Protein AF-A0A7G6W1B7-F1 (afdb_monomer)

pLDDT: mean 72.9, std 20.45, range [36.25, 96.38]

Foldseek 3Di:
DVVVVVVVVVVVQLLQVLLLVLLLVLCVVVVDDLVVLCVQLVHDSVVSVCSSVVNDGDDPSSSVSSCVVSVQDPQLCCCQCVVVVHSVLSPPPVSVVVSVVVVVVVVVLVVVCVPDDPDPVVVVVVVQDPVNVCVVVVVVDPPVVVVVVVVDPPVVVVVVPD

Nearest PDB structures (foldseek):
  3g5g-assembly5_J  TM=7.713E-01  e=1.406E-01  Enterobacter sp. RFL1396
  3g5g-assembly1_A  TM=6.683E-01  e=7.626E-02  Enterobacter sp. RFL1396
  3g5g-assembly5_I  TM=6.658E-01  e=1.258E-01  Enterobacter sp. RFL1396
  3fya-assembly1_A  TM=6.727E-01  e=1.406E-01  Enterobacter sp. RFL1396
  4i6u-assembly1_A  TM=6.648E-01  e=1.406E-01  Enterobacter sp. RFL1396

InterPro domains:
  IPR010982 Lambda repressor-like, DNA-binding domain superfamily [SSF47413] (11-79)

Organism: NCBI:txid450378

Solvent-accessible surface area (backbone atoms only — not comparable to full-atom values): 9419 Å² total; per-residue (Å²): 120,72,65,62,55,52,52,53,50,48,55,51,50,54,50,43,50,43,53,47,53,45,52,43,52,51,40,62,74,68,64,70,51,55,64,59,55,16,63,74,69,74,42,59,54,67,59,47,49,28,40,67,71,69,73,38,86,66,50,72,72,60,48,53,53,49,36,59,76,68,67,52,62,62,68,51,47,43,47,17,41,76,70,64,69,38,42,71,45,63,74,36,67,68,50,50,52,49,50,52,51,52,49,54,49,49,53,52,50,51,53,51,58,75,72,49,79,73,69,74,63,53,47,64,63,62,66,45,50,68,68,54,53,52,53,53,34,71,72,67,43,102,56,49,57,62,53,54,52,74,76,36,77,74,65,69,59,67,76,74,74,118

Secondary structure (DSSP, 8-state):
-HHHHHHHHHHHHHHHHHHHHHHHHHHHHHT--HHHHHHHHT--HHHHHHHHTTSSPPPHHHHHHHHHHTT--HHHHHIIIIISS-GGGGG-HHHHHHHHHHHHHHHHHHHHHHHS-TTTTHHHHHTS-HHHHHHHHHHH-TTHHHHHHHT-TTTTSSSS--

Mean predicted aligned error: 13.62 Å

Structure (mmCIF, N/CA/C/O backbone):
data_AF-A0A7G6W1B7-F1
#
_entry.id   AF-A0A7G6W1B7-F1
#
loop_
_atom_site.group_PDB
_atom_site.id
_atom_site.type_symbol
_atom_site.label_atom_id
_atom_site.label_alt_id
_atom_site.label_comp_id
_atom_site.label_asym_id
_atom_site.label_entity_id
_atom_site.label_seq_id
_atom_site.pdbx_PDB_ins_code
_atom_site.Cartn_x
_atom_site.Cartn_y
_atom_site.Cartn_z
_atom_site.occupancy
_atom_site.B_iso_or_equiv
_atom_site.auth_seq_id
_atom_site.auth_comp_id
_atom_site.auth_asym_id
_atom_site.auth_atom_id
_atom_site.pdbx_PDB_model_num
ATOM 1 N N . MET A 1 1 ? 24.318 16.495 11.650 1.00 54.56 1 MET A N 1
ATOM 2 C CA . MET A 1 1 ? 23.965 15.376 12.551 1.00 54.56 1 MET A CA 1
ATOM 3 C C . MET A 1 1 ? 22.575 15.486 13.179 1.00 54.56 1 MET A C 1
ATOM 5 O O . MET A 1 1 ? 21.911 14.465 13.232 1.00 54.56 1 MET A O 1
ATOM 9 N N . SER A 1 2 ? 22.096 16.650 13.654 1.00 60.62 2 SER A N 1
ATOM 10 C CA . SER A 1 2 ? 20.701 16.790 14.140 1.00 60.62 2 SER A CA 1
ATOM 11 C C . SER A 1 2 ? 19.674 17.076 13.032 1.00 60.62 2 SER A C 1
ATOM 13 O O . SER A 1 2 ? 18.546 16.602 13.121 1.00 60.62 2 SER A O 1
ATOM 15 N N . LEU A 1 3 ? 20.073 17.807 11.984 1.00 61.62 3 LEU A N 1
ATOM 16 C CA . LEU A 1 3 ? 19.225 18.130 10.825 1.00 61.62 3 LEU A CA 1
ATOM 17 C C . LEU A 1 3 ? 18.874 16.878 10.000 1.00 61.62 3 LEU A C 1
ATOM 19 O O . LEU A 1 3 ? 17.710 16.665 9.676 1.00 61.62 3 LEU A O 1
ATOM 23 N N . ASP A 1 4 ? 19.848 15.987 9.788 1.00 74.75 4 ASP A N 1
ATOM 24 C CA . ASP A 1 4 ? 1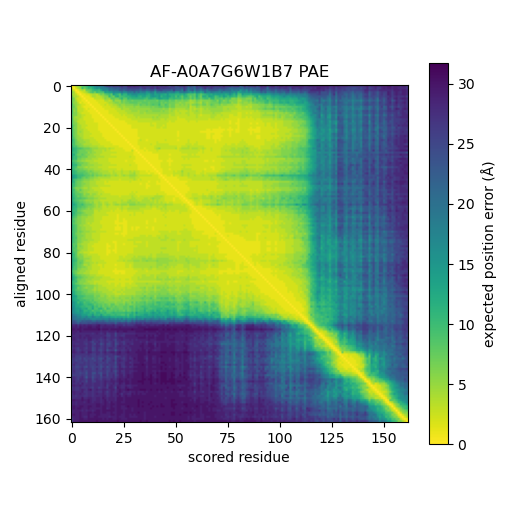9.678 14.752 9.002 1.00 74.75 4 ASP A CA 1
ATOM 25 C C . ASP A 1 4 ? 18.629 13.802 9.614 1.00 74.75 4 ASP A C 1
ATOM 27 O O . ASP A 1 4 ? 17.850 13.162 8.909 1.00 74.75 4 ASP A O 1
ATOM 31 N N . LEU A 1 5 ? 18.560 13.738 10.950 1.00 73.50 5 LEU A N 1
ATOM 32 C CA . LEU A 1 5 ? 17.586 12.906 11.667 1.00 73.50 5 LEU A CA 1
ATOM 33 C C . LEU A 1 5 ? 16.161 13.462 11.568 1.00 73.50 5 LEU A C 1
ATOM 35 O O . LEU A 1 5 ? 15.206 12.688 11.491 1.00 73.50 5 LEU A O 1
ATOM 39 N N . GLN A 1 6 ? 16.005 14.788 11.571 1.00 77.12 6 GLN A N 1
ATOM 40 C CA . GLN A 1 6 ? 14.696 15.428 11.432 1.00 77.12 6 GLN A CA 1
ATOM 41 C C . GLN A 1 6 ? 14.148 15.267 10.013 1.00 77.12 6 GLN A C 1
ATOM 43 O O . GLN A 1 6 ? 12.979 14.920 9.852 1.00 77.12 6 GLN A O 1
ATOM 48 N N . GLU A 1 7 ? 14.993 15.429 8.994 1.00 79.38 7 GLU A N 1
ATOM 49 C CA . GLU A 1 7 ? 14.610 15.201 7.596 1.00 79.38 7 GLU A CA 1
ATOM 50 C C . GLU A 1 7 ? 14.203 13.743 7.350 1.00 79.38 7 GLU A C 1
ATOM 52 O O . GLU A 1 7 ? 13.152 13.478 6.766 1.00 79.38 7 GLU A O 1
ATOM 57 N N . GLN A 1 8 ? 14.960 12.778 7.879 1.00 75.12 8 GLN A N 1
ATOM 58 C CA . GLN A 1 8 ? 14.605 11.360 7.778 1.00 75.12 8 GLN A CA 1
ATOM 59 C C . GLN A 1 8 ? 13.278 11.027 8.476 1.00 75.12 8 GLN A C 1
ATOM 61 O O . GLN A 1 8 ? 12.481 10.236 7.963 1.00 75.12 8 GLN A O 1
ATOM 66 N N . GLN A 1 9 ? 13.014 11.626 9.641 1.00 80.50 9 GLN A N 1
ATOM 67 C CA . GLN A 1 9 ? 11.742 11.455 10.347 1.00 80.50 9 GLN A CA 1
ATOM 68 C C . GLN A 1 9 ? 10.571 12.062 9.572 1.00 80.50 9 GLN A C 1
ATOM 70 O O . GLN A 1 9 ? 9.507 11.441 9.505 1.00 80.50 9 GLN A O 1
ATOM 75 N N . GLN A 1 10 ? 10.779 13.225 8.956 1.00 82.56 10 GLN A N 1
ATOM 76 C CA . GLN A 1 10 ? 9.777 13.905 8.145 1.00 82.56 10 GLN A CA 1
ATOM 77 C C . GLN A 1 10 ? 9.421 13.085 6.900 1.00 82.56 10 GLN A C 1
ATOM 79 O O . GLN A 1 10 ? 8.250 12.770 6.689 1.00 82.56 10 GLN A O 1
ATOM 84 N N . VAL A 1 11 ? 10.424 12.623 6.148 1.00 80.56 11 VAL A N 1
ATOM 85 C CA . VAL A 1 11 ? 10.226 11.752 4.976 1.00 80.56 11 VAL A CA 1
ATOM 86 C C . VAL A 1 11 ? 9.489 10.471 5.366 1.00 80.56 11 VAL A C 1
ATOM 88 O O . VAL A 1 11 ? 8.558 10.037 4.686 1.00 80.56 11 VAL A O 1
ATOM 91 N N . ARG A 1 12 ? 9.847 9.862 6.502 1.00 79.44 12 ARG A N 1
ATOM 92 C CA . ARG A 1 12 ? 9.156 8.670 7.004 1.00 79.44 12 ARG A CA 1
ATOM 93 C C . ARG A 1 12 ? 7.693 8.949 7.359 1.00 79.44 12 ARG A C 1
ATOM 95 O O . ARG A 1 12 ? 6.836 8.106 7.087 1.00 79.44 12 ARG A O 1
ATOM 102 N N . ALA A 1 13 ? 7.403 10.091 7.979 1.00 81.56 13 ALA A N 1
ATOM 103 C CA . ALA A 1 13 ? 6.043 10.484 8.333 1.00 81.56 13 ALA A CA 1
ATOM 104 C C . ALA A 1 13 ? 5.187 10.732 7.082 1.00 81.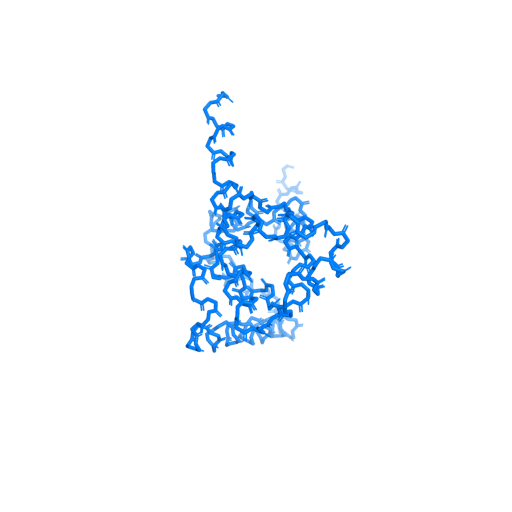56 13 ALA A C 1
ATOM 106 O O . ALA A 1 13 ? 4.060 10.242 7.005 1.00 81.56 13 ALA A O 1
ATOM 107 N N . GLU A 1 14 ? 5.743 11.411 6.079 1.00 85.56 14 GLU A N 1
ATOM 108 C CA . GLU A 1 14 ? 5.089 11.665 4.792 1.00 85.56 14 GLU A CA 1
ATOM 109 C C . GLU A 1 14 ? 4.773 10.367 4.043 1.00 85.56 14 GLU A C 1
ATOM 111 O O . GLU A 1 14 ? 3.651 10.190 3.562 1.00 85.56 14 GLU A O 1
ATOM 116 N N . ARG A 1 15 ? 5.713 9.412 4.029 1.00 83.25 15 ARG A N 1
ATOM 117 C CA . ARG A 1 15 ? 5.489 8.074 3.462 1.00 83.25 15 ARG A CA 1
ATOM 118 C C . ARG A 1 15 ? 4.350 7.346 4.167 1.00 83.25 15 ARG A C 1
ATOM 120 O O . ARG A 1 15 ? 3.409 6.900 3.515 1.00 83.25 15 ARG A O 1
ATOM 127 N N . LEU A 1 16 ? 4.384 7.255 5.498 1.00 83.19 16 LEU A N 1
ATOM 128 C CA . LEU A 1 16 ? 3.321 6.592 6.266 1.00 83.19 16 LEU A CA 1
ATOM 129 C C . LEU A 1 16 ? 1.952 7.248 6.046 1.00 83.19 16 LEU A C 1
ATOM 131 O O . LEU A 1 16 ? 0.938 6.551 5.987 1.00 83.19 16 LEU A O 1
ATOM 135 N N . GLU A 1 17 ? 1.917 8.567 5.878 1.00 88.31 17 GLU A N 1
ATOM 136 C CA . GLU A 1 17 ? 0.696 9.298 5.556 1.00 88.31 17 GLU A CA 1
ATOM 137 C C . GLU A 1 17 ? 0.196 9.001 4.132 1.00 88.31 17 GLU A C 1
ATOM 139 O O . GLU A 1 17 ? -1.011 8.850 3.926 1.00 88.31 17 GLU A O 1
ATOM 144 N N . ALA A 1 18 ? 1.091 8.839 3.153 1.00 90.00 18 ALA A N 1
ATOM 145 C CA . ALA A 1 18 ? 0.724 8.398 1.807 1.00 90.00 18 ALA A CA 1
ATOM 146 C C . ALA A 1 18 ? 0.088 6.996 1.825 1.00 90.00 18 ALA A C 1
ATOM 148 O O . ALA A 1 18 ? -0.994 6.809 1.261 1.00 90.00 18 ALA A O 1
ATOM 149 N N . TYR A 1 19 ? 0.680 6.041 2.555 1.00 90.44 19 TYR A N 1
ATOM 150 C CA . TYR A 1 19 ? 0.077 4.716 2.763 1.00 90.44 19 TYR A CA 1
ATOM 151 C C . TYR A 1 19 ? -1.278 4.813 3.463 1.00 90.44 19 TYR A C 1
ATOM 153 O O . TYR A 1 19 ? -2.241 4.186 3.018 1.00 90.44 19 TYR A O 1
ATOM 161 N N . ARG A 1 20 ? -1.391 5.630 4.522 1.00 92.94 20 ARG A N 1
ATOM 162 C CA . ARG A 1 20 ? -2.655 5.837 5.243 1.00 92.94 20 ARG A CA 1
ATOM 163 C C . ARG A 1 20 ? -3.764 6.280 4.294 1.00 92.94 20 ARG A C 1
ATOM 165 O O . ARG A 1 20 ? -4.862 5.735 4.365 1.00 92.94 20 ARG A O 1
ATOM 172 N N . LYS A 1 21 ? -3.490 7.243 3.409 1.00 94.38 21 LYS A N 1
ATOM 173 C CA . LYS A 1 21 ? -4.474 7.754 2.443 1.00 94.38 21 LYS A CA 1
ATOM 174 C C . LYS A 1 21 ? -4.968 6.656 1.503 1.00 94.38 21 LYS A C 1
ATOM 176 O O . LYS A 1 21 ? -6.178 6.511 1.352 1.00 94.38 21 LYS A O 1
ATOM 181 N N . VAL A 1 22 ? -4.065 5.851 0.936 1.00 96.12 22 VAL A N 1
ATOM 182 C CA . VAL A 1 22 ? -4.452 4.744 0.043 1.00 96.12 22 VAL A CA 1
ATOM 183 C C . VAL A 1 22 ? -5.252 3.679 0.794 1.00 96.12 22 VAL A C 1
ATOM 185 O O . VAL A 1 22 ? -6.301 3.249 0.323 1.00 96.12 22 VAL A O 1
ATOM 188 N N . ILE A 1 23 ? -4.813 3.301 1.995 1.00 95.69 23 ILE A N 1
ATOM 189 C CA . ILE A 1 23 ? -5.511 2.332 2.850 1.00 95.69 23 ILE A CA 1
ATOM 190 C C . ILE A 1 23 ? -6.921 2.816 3.200 1.00 95.69 23 ILE A C 1
ATOM 192 O O . ILE A 1 23 ? -7.878 2.054 3.099 1.00 95.69 23 ILE A O 1
ATOM 196 N N . VAL A 1 24 ? -7.068 4.077 3.608 1.00 95.19 24 VAL A N 1
ATOM 197 C CA . VAL A 1 24 ? -8.372 4.643 3.975 1.00 95.19 24 VAL A CA 1
ATOM 198 C C . VAL A 1 24 ? -9.296 4.712 2.761 1.00 95.19 24 VAL A C 1
ATOM 200 O O . VAL A 1 24 ? -10.456 4.326 2.873 1.00 95.19 24 VAL A O 1
ATOM 203 N N . GLU A 1 25 ? -8.796 5.121 1.598 1.00 95.81 25 GLU A N 1
ATOM 204 C CA . GLU A 1 25 ? -9.580 5.130 0.359 1.00 95.81 25 GLU A CA 1
ATOM 205 C C . GLU A 1 25 ? -10.027 3.714 -0.045 1.00 95.81 25 GLU A C 1
ATOM 207 O O . GLU A 1 25 ? -11.202 3.485 -0.334 1.00 95.81 25 GLU A O 1
ATOM 212 N N . ALA A 1 26 ? -9.132 2.725 0.013 1.00 96.38 26 ALA A N 1
ATOM 213 C CA . ALA A 1 26 ? -9.480 1.331 -0.257 1.00 96.38 26 ALA A CA 1
ATOM 214 C C . ALA A 1 26 ? -10.506 0.783 0.740 1.00 96.38 26 ALA A C 1
ATOM 216 O O . ALA A 1 26 ? -11.436 0.068 0.363 1.00 96.38 26 ALA A O 1
ATOM 217 N N . TRP A 1 27 ? -10.370 1.157 2.010 1.00 95.88 27 TRP A N 1
ATOM 218 C CA . TRP A 1 27 ? -11.340 0.839 3.043 1.00 95.88 27 TRP A CA 1
ATOM 219 C C . TRP A 1 27 ? -12.713 1.438 2.714 1.00 95.88 27 TRP A C 1
ATOM 221 O O . TRP A 1 27 ? -13.713 0.718 2.746 1.00 95.88 27 TRP A O 1
ATOM 231 N N . HIS A 1 28 ? -12.786 2.712 2.321 1.00 94.38 28 HIS A N 1
ATOM 232 C CA . HIS A 1 28 ? -14.040 3.325 1.879 1.00 94.38 28 HIS A CA 1
ATOM 233 C C . HIS A 1 28 ? -14.668 2.579 0.697 1.00 94.38 28 HIS A C 1
ATOM 235 O O . HIS A 1 28 ? -15.861 2.284 0.741 1.00 94.38 28 HIS A O 1
ATOM 241 N N . ARG A 1 29 ? -13.869 2.192 -0.304 1.00 94.75 29 ARG A N 1
ATOM 242 C CA . ARG A 1 29 ? -14.336 1.435 -1.479 1.00 94.75 29 ARG A CA 1
ATOM 243 C C . ARG A 1 29 ? -14.839 0.031 -1.145 1.00 94.75 29 ARG A C 1
ATOM 245 O O . ARG A 1 29 ? -15.808 -0.409 -1.752 1.00 94.75 29 ARG A O 1
ATOM 252 N N . LYS A 1 30 ? -14.220 -0.658 -0.178 1.00 94.81 30 LYS A N 1
ATOM 253 C CA . LYS A 1 30 ? -14.687 -1.969 0.314 1.00 94.81 30 LYS A CA 1
ATOM 254 C C . LYS A 1 30 ? -15.907 -1.873 1.241 1.00 94.81 30 LYS A C 1
ATOM 256 O O . LYS A 1 30 ? -16.505 -2.897 1.550 1.00 94.81 30 LYS A O 1
ATOM 261 N N . GLY A 1 31 ? -16.275 -0.679 1.710 1.00 94.25 31 GLY A N 1
ATOM 262 C CA . GLY A 1 31 ? -17.455 -0.480 2.555 1.00 94.25 31 GLY A CA 1
ATOM 263 C C . GLY A 1 31 ? -17.355 -1.076 3.966 1.00 94.25 31 GLY A C 1
ATOM 264 O O . GLY A 1 31 ? -18.381 -1.216 4.630 1.00 94.25 31 GLY A O 1
ATOM 265 N N . LEU A 1 32 ? -16.151 -1.409 4.451 1.00 94.81 32 LEU A N 1
ATOM 266 C CA . LEU A 1 32 ? -15.984 -2.011 5.781 1.00 94.81 32 LEU A CA 1
ATOM 267 C C . LEU A 1 32 ? -16.335 -1.015 6.898 1.00 94.81 32 LEU A C 1
ATOM 269 O O . LEU A 1 32 ? -15.998 0.177 6.857 1.00 94.81 32 LEU A O 1
ATOM 273 N N . LYS A 1 33 ? -16.947 -1.508 7.969 1.00 94.81 33 LYS A N 1
ATOM 274 C CA . LYS A 1 33 ? -17.254 -0.736 9.176 1.00 94.81 33 LYS A CA 1
ATOM 275 C C . LYS A 1 33 ? -16.042 -0.673 10.103 1.00 94.81 33 LYS A C 1
ATOM 277 O O . LYS A 1 33 ? -15.211 -1.577 10.160 1.00 94.81 33 LYS A O 1
ATOM 282 N N . ASN A 1 34 ? -15.970 0.382 10.916 1.00 94.69 34 ASN A N 1
ATOM 283 C CA . ASN A 1 34 ? -14.908 0.534 11.920 1.00 94.69 34 ASN A CA 1
ATOM 284 C C . ASN A 1 34 ? -14.884 -0.618 12.934 1.00 94.69 34 ASN A C 1
ATOM 286 O O . ASN A 1 34 ? -13.819 -0.944 13.444 1.00 94.69 34 ASN A O 1
ATOM 290 N N . THR A 1 35 ? -16.030 -1.241 13.213 1.00 95.12 35 THR A N 1
ATOM 291 C CA . THR A 1 35 ? -16.134 -2.410 14.096 1.00 95.12 35 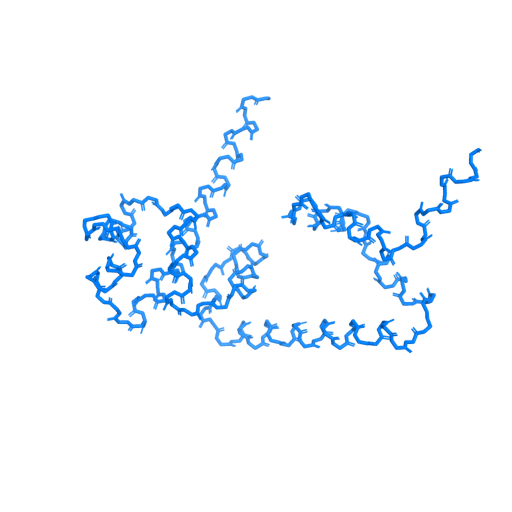THR A CA 1
ATOM 292 C C . THR A 1 35 ? -15.467 -3.649 13.502 1.00 95.12 35 THR A C 1
ATOM 294 O O . THR A 1 35 ? -14.786 -4.365 14.224 1.00 95.12 35 THR A O 1
ATOM 297 N N . GLU A 1 36 ? -15.595 -3.871 12.192 1.00 95.12 36 GLU A N 1
ATOM 298 C CA . GLU A 1 36 ? -14.979 -5.008 11.491 1.00 95.12 36 GLU A CA 1
ATOM 299 C C . GLU A 1 36 ? -13.457 -4.851 11.449 1.00 95.12 36 GLU A C 1
ATOM 301 O O . GLU A 1 36 ? -12.711 -5.761 11.806 1.00 95.12 36 GLU A O 1
ATOM 306 N N . VAL A 1 37 ? -12.990 -3.643 11.128 1.00 94.94 37 VAL A N 1
ATOM 307 C CA . VAL A 1 37 ? -11.559 -3.314 11.146 1.00 94.94 37 VAL A CA 1
ATOM 308 C C . VAL A 1 37 ? -10.978 -3.383 12.563 1.00 94.94 37 VAL A C 1
ATOM 310 O O . VAL A 1 37 ? -9.859 -3.856 12.764 1.00 94.94 37 VAL A O 1
ATOM 313 N N . SER A 1 38 ? -11.738 -2.941 13.566 1.00 95.56 38 SER A N 1
ATOM 314 C CA . SER A 1 38 ? -11.366 -3.040 14.981 1.00 95.56 38 SER A CA 1
ATOM 315 C C . SER A 1 38 ? -11.205 -4.493 15.426 1.00 95.56 38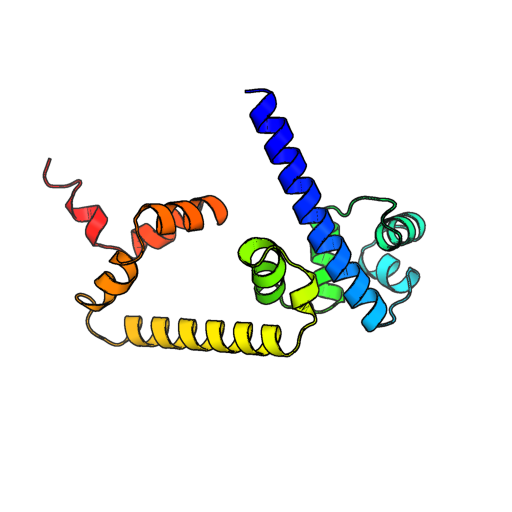 SER A C 1
ATOM 317 O O . SER A 1 38 ? -10.190 -4.820 16.042 1.00 95.56 38 SER A O 1
ATOM 319 N N . ALA A 1 39 ? -12.144 -5.365 15.048 1.00 95.12 39 ALA A N 1
ATOM 320 C CA . ALA A 1 39 ? -12.081 -6.793 15.338 1.00 95.12 39 ALA A CA 1
ATOM 321 C C . ALA A 1 39 ? -10.865 -7.457 14.673 1.00 95.12 39 ALA A C 1
ATOM 323 O O . ALA A 1 39 ? -10.115 -8.159 15.345 1.00 95.12 39 ALA A O 1
ATOM 324 N N . TYR A 1 40 ? -10.612 -7.172 13.391 1.00 94.25 40 TYR A N 1
ATOM 325 C CA . TYR A 1 40 ? -9.484 -7.753 12.656 1.00 94.25 40 TYR A CA 1
ATOM 326 C C . TYR A 1 40 ? -8.117 -7.306 13.198 1.00 94.25 40 TYR A C 1
ATOM 328 O O . TYR A 1 40 ? -7.197 -8.102 13.365 1.00 94.25 40 TYR A O 1
ATOM 336 N N . THR A 1 41 ? -7.966 -6.014 13.493 1.00 92.62 41 THR A N 1
ATOM 337 C CA . THR A 1 41 ? -6.681 -5.456 13.950 1.00 92.62 41 THR A CA 1
ATOM 338 C C . THR A 1 41 ? -6.412 -5.681 15.441 1.00 92.62 41 THR A C 1
ATOM 340 O O . THR A 1 41 ? -5.284 -5.468 15.895 1.00 92.62 41 THR A O 1
ATOM 343 N N . GLY A 1 42 ? -7.429 -6.068 16.220 1.00 92.81 42 GLY A N 1
ATOM 344 C CA . GLY A 1 42 ? -7.361 -6.141 17.682 1.00 92.81 42 GLY A CA 1
ATOM 345 C C . GLY A 1 42 ? -7.196 -4.768 18.348 1.00 92.81 42 GLY A C 1
ATOM 346 O O . GLY A 1 42 ? -6.671 -4.665 19.458 1.00 92.81 42 GLY A O 1
ATOM 347 N N . ARG A 1 43 ? -7.573 -3.682 17.659 1.00 92.56 43 ARG A N 1
ATOM 348 C CA . ARG A 1 43 ? -7.451 -2.300 18.151 1.00 92.56 43 ARG A CA 1
ATOM 349 C C . ARG A 1 43 ? -8.814 -1.727 18.478 1.00 92.56 43 ARG A C 1
ATOM 351 O O . ARG A 1 43 ? -9.772 -1.970 17.757 1.00 92.56 43 ARG A O 1
ATOM 358 N N . GLY A 1 44 ? -8.893 -0.912 19.528 1.00 92.56 44 GLY A N 1
ATOM 359 C CA . GLY A 1 44 ? -10.155 -0.311 19.957 1.00 92.56 44 GLY A CA 1
ATOM 360 C C . GLY A 1 44 ? -10.814 0.560 18.868 1.00 92.56 44 GLY A C 1
ATOM 361 O O . GLY A 1 44 ? -10.099 1.266 18.145 1.00 92.56 44 GLY A O 1
ATOM 362 N N . PRO A 1 45 ? -12.161 0.605 18.787 1.00 91.56 45 PRO A N 1
ATOM 363 C CA . PRO A 1 45 ? -12.891 1.367 17.764 1.00 91.56 45 PRO A CA 1
ATOM 364 C C . PRO A 1 45 ? -12.529 2.858 17.714 1.00 91.56 45 PRO A C 1
ATOM 366 O O . PRO A 1 45 ? -12.562 3.476 16.651 1.00 91.56 45 PRO A O 1
ATOM 369 N N . SER A 1 46 ? -12.140 3.433 18.857 1.00 93.50 46 SER A N 1
ATOM 370 C CA . SER A 1 46 ? -11.695 4.827 18.962 1.00 93.50 46 SER A CA 1
ATOM 371 C C . SER A 1 46 ? -10.418 5.095 18.159 1.00 93.50 46 SER A C 1
ATOM 373 O O . SER A 1 46 ? -10.368 6.053 17.387 1.00 93.50 46 SER A O 1
ATOM 375 N N . LEU A 1 47 ? -9.403 4.227 18.268 1.00 92.81 47 LEU A N 1
ATOM 376 C CA . LEU A 1 47 ? -8.159 4.369 17.502 1.00 92.81 47 LEU A CA 1
ATOM 377 C C . LEU A 1 47 ? -8.424 4.208 16.003 1.00 92.81 47 LEU A C 1
ATOM 379 O O . LEU A 1 47 ? -7.970 5.022 15.206 1.00 92.81 47 LEU A O 1
ATOM 383 N N . ILE A 1 48 ? -9.211 3.197 15.639 1.00 94.88 48 ILE A N 1
ATOM 384 C CA . ILE A 1 48 ? -9.599 2.922 14.253 1.00 94.88 48 ILE A CA 1
ATOM 385 C C . ILE A 1 48 ? -10.346 4.111 13.636 1.00 94.88 48 ILE A C 1
ATOM 387 O O . ILE A 1 48 ? -10.026 4.539 12.528 1.00 94.88 48 ILE A O 1
ATOM 391 N N . SER A 1 49 ? -11.266 4.723 14.387 1.00 94.38 49 SER A N 1
ATOM 392 C CA . SER A 1 49 ? -11.944 5.955 13.977 1.00 94.38 49 SER A CA 1
ATOM 393 C C . SER A 1 49 ? -10.970 7.125 13.791 1.00 94.38 49 SER A C 1
ATOM 395 O O . SER A 1 49 ? -11.058 7.852 12.802 1.00 94.38 49 SER A O 1
ATOM 397 N N . LYS A 1 50 ? -9.999 7.307 14.698 1.00 94.56 50 LYS A N 1
ATOM 398 C CA . LYS A 1 50 ? -8.986 8.369 14.567 1.00 94.56 50 LYS A CA 1
ATOM 399 C C . LYS A 1 50 ? -8.096 8.171 13.337 1.00 94.56 50 LYS A C 1
ATOM 401 O O . LYS A 1 50 ? -7.882 9.140 12.617 1.00 94.56 50 LYS A O 1
ATOM 406 N N . ILE A 1 51 ? -7.633 6.949 13.067 1.00 92.50 51 ILE A N 1
ATOM 407 C CA . ILE A 1 51 ? -6.808 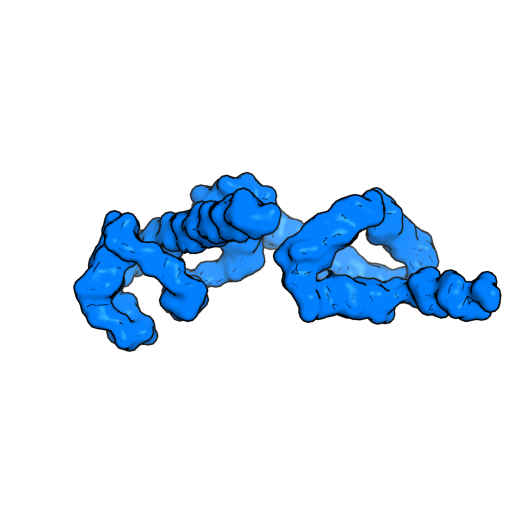6.627 11.887 1.00 92.50 51 ILE A CA 1
ATOM 408 C C . ILE A 1 51 ? -7.576 6.924 10.595 1.00 92.50 51 ILE A C 1
ATOM 410 O O . ILE A 1 51 ? -7.059 7.610 9.708 1.00 92.50 51 ILE A O 1
ATOM 414 N N . LYS A 1 52 ? -8.831 6.462 10.508 1.00 91.88 52 LYS A N 1
ATOM 415 C CA . LYS A 1 52 ? -9.694 6.692 9.342 1.00 91.88 52 LYS A CA 1
ATOM 416 C C . LYS A 1 52 ? -9.859 8.181 9.047 1.00 91.88 52 LYS A C 1
ATOM 418 O O . LYS A 1 52 ? -9.678 8.618 7.918 1.00 91.88 52 LYS A O 1
ATOM 423 N N . ASN A 1 53 ? -10.102 8.967 10.092 1.00 92.19 53 ASN A N 1
ATOM 424 C CA . ASN A 1 53 ? -10.292 10.413 9.998 1.00 92.19 53 ASN A CA 1
ATOM 425 C C . ASN A 1 53 ? -8.979 11.218 9.911 1.00 92.19 53 ASN A C 1
ATOM 427 O O . ASN A 1 53 ? -9.026 12.441 10.001 1.00 92.19 53 ASN A O 1
ATOM 431 N N . GLY A 1 54 ? -7.812 10.570 9.809 1.00 89.06 54 GLY A N 1
ATOM 432 C CA . GLY A 1 54 ? -6.512 11.253 9.749 1.00 89.06 54 GLY A CA 1
ATOM 433 C C . GLY A 1 54 ? -6.122 11.995 11.032 1.00 89.06 54 GLY A C 1
ATOM 434 O O . GLY A 1 54 ? -5.262 12.864 11.010 1.00 89.06 54 GLY A O 1
ATOM 435 N N . ARG A 1 55 ? -6.754 11.663 12.163 1.00 91.38 55 ARG A N 1
ATOM 436 C CA . ARG A 1 55 ? -6.497 12.261 13.486 1.00 91.38 55 ARG A CA 1
ATOM 437 C C . ARG A 1 55 ? -5.492 11.467 14.321 1.00 91.38 55 ARG A C 1
ATOM 439 O O . ARG A 1 55 ? -5.230 11.823 15.467 1.00 91.38 55 ARG A O 1
ATOM 446 N N . ALA A 1 56 ? -4.994 10.355 13.793 1.00 88.44 56 ALA A N 1
ATOM 447 C CA . ALA A 1 56 ? -3.918 9.578 14.386 1.00 88.44 56 ALA A CA 1
ATOM 448 C C . ALA A 1 56 ? -3.040 8.997 13.271 1.00 88.44 56 ALA A C 1
ATOM 450 O O . ALA A 1 56 ? -3.590 8.514 12.274 1.00 88.44 56 ALA A O 1
ATOM 451 N N . PRO A 1 57 ? -1.706 9.006 13.440 1.00 83.00 57 PRO A N 1
ATOM 452 C CA . PRO A 1 57 ? -0.812 8.357 12.498 1.00 83.00 57 PRO A CA 1
ATOM 453 C C . PRO A 1 57 ? -1.044 6.845 12.510 1.00 83.00 57 PRO A C 1
ATOM 455 O O . PRO A 1 57 ? -1.379 6.249 13.539 1.00 83.00 57 PRO A O 1
ATOM 458 N N . ILE A 1 58 ? -0.834 6.216 11.358 1.00 84.62 58 ILE A N 1
ATOM 459 C CA . ILE A 1 58 ? -0.806 4.762 11.251 1.00 84.62 58 ILE A CA 1
ATOM 460 C C . ILE A 1 58 ? 0.623 4.267 11.494 1.00 84.62 58 ILE A C 1
ATOM 462 O O . ILE A 1 58 ? 1.578 4.789 10.924 1.00 84.62 58 ILE A O 1
ATOM 466 N N . CYS A 1 59 ? 0.790 3.263 12.355 1.00 84.19 59 CYS A N 1
ATOM 467 C CA . CYS A 1 59 ? 2.080 2.593 12.505 1.00 84.19 59 CYS A CA 1
ATOM 468 C C . CYS A 1 59 ? 2.217 1.446 11.494 1.00 84.19 59 CYS A C 1
ATOM 470 O O . CYS A 1 59 ? 1.215 0.908 11.018 1.00 84.19 59 CYS A O 1
ATOM 472 N N . SER A 1 60 ? 3.453 1.021 11.214 1.00 82.25 60 SER A N 1
ATOM 473 C CA . SER A 1 60 ? 3.754 -0.031 10.227 1.00 82.25 60 SER A CA 1
ATOM 474 C C . SER A 1 60 ? 2.975 -1.328 10.463 1.00 82.25 60 SER A C 1
ATOM 476 O O . SER A 1 60 ? 2.423 -1.892 9.525 1.00 82.25 60 SER A O 1
ATOM 478 N N . ARG A 1 61 ? 2.850 -1.772 11.723 1.00 86.19 61 ARG A N 1
ATOM 479 C CA . ARG A 1 61 ? 2.090 -2.984 12.069 1.00 86.19 61 ARG A CA 1
ATOM 480 C C . ARG A 1 61 ? 0.618 -2.882 11.669 1.00 86.19 61 ARG A C 1
ATOM 482 O O . ARG A 1 61 ? 0.098 -3.813 11.066 1.00 86.19 61 ARG A O 1
ATOM 489 N N . ILE A 1 62 ? -0.047 -1.774 12.004 1.00 87.88 62 ILE A N 1
ATOM 490 C CA . ILE A 1 62 ? -1.459 -1.576 11.642 1.00 87.88 62 ILE A CA 1
ATOM 491 C C . ILE A 1 62 ? -1.584 -1.415 10.124 1.00 87.88 62 ILE A C 1
ATOM 493 O O . ILE A 1 62 ? -2.496 -1.982 9.538 1.00 87.88 62 ILE A O 1
ATOM 497 N N . SER A 1 63 ? -0.647 -0.709 9.484 1.00 87.88 63 SER A N 1
ATOM 498 C CA . SER A 1 63 ? -0.601 -0.567 8.024 1.00 87.88 63 SER A CA 1
ATOM 499 C C . SER A 1 63 ? -0.589 -1.925 7.324 1.00 87.88 63 SER A C 1
ATOM 501 O O . SER A 1 63 ? -1.462 -2.191 6.506 1.00 87.88 63 SER A O 1
ATOM 503 N N . ASN A 1 64 ? 0.315 -2.827 7.720 1.00 87.94 64 ASN A N 1
ATOM 504 C CA . ASN A 1 64 ? 0.412 -4.166 7.136 1.00 87.94 64 ASN A CA 1
ATOM 505 C C . ASN A 1 64 ? -0.868 -4.986 7.343 1.00 87.94 64 ASN A C 1
ATOM 507 O O . ASN A 1 64 ? -1.368 -5.572 6.390 1.00 87.94 64 ASN A O 1
ATOM 511 N N . GLN A 1 65 ? -1.447 -4.960 8.550 1.00 91.31 65 GLN A N 1
ATOM 512 C CA . GLN A 1 65 ? -2.723 -5.635 8.817 1.00 91.31 65 GLN A CA 1
ATOM 513 C C . GLN A 1 65 ? -3.853 -5.101 7.926 1.00 91.31 65 GLN A C 1
ATOM 515 O O . GLN A 1 65 ? -4.670 -5.872 7.436 1.00 91.31 65 GLN A O 1
ATOM 520 N N . LEU A 1 66 ? -3.921 -3.785 7.712 1.00 92.38 66 LEU A N 1
ATOM 521 C CA . LEU A 1 66 ? -4.945 -3.196 6.851 1.00 92.38 66 LEU A CA 1
ATOM 522 C C . LEU A 1 66 ? -4.692 -3.482 5.368 1.00 92.38 66 LEU A C 1
ATOM 524 O O . LEU A 1 66 ? -5.654 -3.692 4.641 1.00 92.38 66 LEU A O 1
ATOM 528 N N . ILE A 1 67 ? -3.434 -3.529 4.928 1.00 92.38 67 ILE A N 1
ATOM 529 C CA . ILE A 1 67 ? -3.058 -3.964 3.574 1.00 92.38 67 ILE A CA 1
ATOM 530 C C . ILE A 1 67 ? -3.554 -5.392 3.322 1.00 92.38 67 ILE A C 1
ATOM 532 O O . ILE A 1 67 ? -4.160 -5.633 2.281 1.00 92.38 67 ILE A O 1
ATOM 536 N N . ASP A 1 68 ? -3.374 -6.300 4.284 1.00 93.75 68 ASP A N 1
ATOM 537 C CA . ASP A 1 68 ? -3.865 -7.680 4.186 1.00 93.75 68 ASP A CA 1
ATOM 538 C C . ASP A 1 68 ? -5.395 -7.753 4.191 1.00 93.75 68 ASP A C 1
ATOM 540 O O . ASP A 1 68 ? -5.983 -8.341 3.288 1.00 93.75 68 ASP A O 1
ATOM 544 N N . LEU A 1 69 ? -6.060 -7.096 5.150 1.00 94.25 69 LEU A N 1
ATOM 545 C CA . LEU A 1 69 ? -7.527 -7.063 5.236 1.00 94.25 69 LEU A CA 1
ATOM 546 C C . LEU A 1 69 ? -8.179 -6.508 3.962 1.00 94.25 69 LEU A C 1
ATOM 548 O O . LEU A 1 69 ? -9.244 -6.952 3.532 1.00 94.25 69 LEU A O 1
ATOM 552 N N . LEU A 1 70 ? -7.558 -5.487 3.374 1.00 95.25 70 LEU A N 1
ATOM 553 C CA . LEU A 1 70 ? -8.058 -4.826 2.178 1.00 95.25 70 LEU A CA 1
ATOM 554 C C . LEU A 1 70 ? -7.575 -5.495 0.890 1.00 95.25 70 LEU A C 1
ATOM 556 O O . LEU A 1 70 ? -8.048 -5.097 -0.171 1.00 95.25 70 LEU A O 1
ATOM 560 N N . GLU A 1 71 ? -6.750 -6.542 0.978 1.00 94.69 71 GLU A N 1
ATOM 561 C CA . GLU A 1 71 ? -6.173 -7.278 -0.155 1.00 94.69 71 GLU A CA 1
ATOM 562 C C . GLU A 1 71 ? -5.460 -6.343 -1.141 1.00 94.69 71 GLU A C 1
ATOM 564 O O . GLU A 1 71 ? -5.625 -6.425 -2.360 1.00 94.69 71 GLU A O 1
ATOM 569 N N . LEU A 1 72 ? -4.691 -5.392 -0.606 1.00 92.06 72 LEU A N 1
ATOM 570 C CA . LEU A 1 72 ? -3.964 -4.445 -1.436 1.00 92.06 72 LEU A CA 1
ATOM 571 C C . LEU A 1 72 ? -2.693 -5.083 -1.988 1.00 92.06 72 LEU A C 1
ATOM 573 O O . LEU A 1 72 ? -1.842 -5.563 -1.240 1.00 92.06 72 LEU A O 1
ATOM 577 N N . ASP A 1 73 ? -2.534 -5.010 -3.308 1.00 91.31 73 ASP A N 1
ATOM 578 C CA . ASP A 1 73 ? -1.285 -5.362 -3.978 1.00 91.31 73 ASP A CA 1
ATOM 579 C C . ASP A 1 73 ? -0.121 -4.496 -3.458 1.00 91.31 73 ASP A C 1
ATOM 581 O O . ASP A 1 73 ? -0.076 -3.278 -3.670 1.00 91.31 73 ASP A O 1
ATOM 585 N N . ARG A 1 74 ? 0.819 -5.143 -2.764 1.00 88.50 74 ARG A N 1
ATOM 586 C CA . ARG A 1 74 ? 1.985 -4.505 -2.142 1.00 88.50 74 ARG A CA 1
ATOM 587 C C . ARG A 1 74 ? 2.968 -3.940 -3.165 1.00 88.50 74 ARG A C 1
ATOM 589 O O . ARG A 1 74 ? 3.503 -2.858 -2.936 1.00 88.50 74 ARG A O 1
ATOM 596 N N . ALA A 1 75 ? 3.189 -4.633 -4.282 1.00 84.50 75 ALA A N 1
ATOM 597 C CA . ALA A 1 75 ? 4.104 -4.178 -5.326 1.00 84.50 75 ALA A CA 1
ATOM 598 C C . ALA A 1 75 ? 3.554 -2.913 -5.992 1.00 84.50 75 ALA A C 1
ATOM 600 O O . ALA A 1 75 ? 4.260 -1.922 -6.162 1.00 84.50 75 ALA A O 1
ATOM 601 N N . ARG A 1 76 ? 2.253 -2.896 -6.274 1.00 86.38 76 ARG A N 1
ATOM 602 C CA . ARG A 1 76 ? 1.572 -1.725 -6.817 1.00 86.38 76 ARG A CA 1
ATOM 603 C C . ARG A 1 76 ? 1.534 -0.557 -5.832 1.00 86.38 76 ARG A C 1
ATOM 605 O O . ARG A 1 76 ? 1.679 0.586 -6.261 1.00 86.38 76 ARG A O 1
ATOM 612 N N . LEU A 1 77 ? 1.340 -0.815 -4.536 1.00 87.69 77 LEU A N 1
ATOM 613 C CA . LEU A 1 77 ? 1.442 0.214 -3.492 1.00 87.69 77 LEU A CA 1
ATOM 614 C C . LEU A 1 77 ? 2.834 0.849 -3.475 1.00 87.69 77 LEU A C 1
ATOM 616 O O . LEU A 1 77 ? 2.944 2.074 -3.498 1.00 87.69 77 LEU A O 1
ATOM 620 N N . PHE A 1 78 ? 3.875 0.015 -3.491 1.00 86.56 78 PHE A N 1
ATOM 621 C CA . PHE A 1 78 ? 5.263 0.458 -3.550 1.00 86.56 78 PHE A CA 1
ATOM 622 C C . PHE A 1 78 ? 5.523 1.310 -4.798 1.00 86.56 78 PHE A C 1
ATOM 624 O O . PHE A 1 78 ? 6.012 2.430 -4.687 1.00 86.56 78 PHE A O 1
ATOM 631 N N . LEU A 1 79 ? 5.111 0.844 -5.981 1.00 82.06 79 LEU A N 1
ATOM 632 C CA . LEU A 1 79 ? 5.273 1.597 -7.228 1.00 82.06 79 LEU A CA 1
ATOM 633 C C . LEU A 1 79 ? 4.527 2.941 -7.201 1.00 82.06 79 LEU A C 1
ATOM 635 O O . LEU A 1 79 ? 5.057 3.947 -7.666 1.00 82.06 79 LEU A O 1
ATOM 639 N N . ALA A 1 80 ? 3.315 2.994 -6.646 1.00 84.19 80 ALA A N 1
ATOM 640 C CA . ALA A 1 80 ? 2.545 4.235 -6.573 1.00 84.19 80 ALA A CA 1
ATOM 641 C C . ALA A 1 80 ? 3.158 5.250 -5.594 1.00 84.19 80 ALA A C 1
ATOM 643 O O . ALA A 1 80 ? 3.219 6.441 -5.895 1.00 84.19 80 ALA A O 1
ATOM 644 N N . ILE A 1 81 ? 3.588 4.795 -4.415 1.00 86.31 81 ILE A N 1
ATOM 645 C CA . ILE A 1 81 ? 4.004 5.675 -3.317 1.00 86.31 81 ILE A CA 1
ATOM 646 C C . ILE A 1 81 ? 5.504 5.958 -3.362 1.00 86.31 81 ILE A C 1
ATOM 648 O O . ILE A 1 81 ? 5.897 7.119 -3.329 1.00 86.31 81 ILE A O 1
ATOM 652 N N . GLU A 1 82 ? 6.332 4.920 -3.443 1.00 83.44 82 GLU A N 1
ATOM 653 C CA . GLU A 1 82 ? 7.788 5.042 -3.316 1.00 83.44 82 GLU A CA 1
ATOM 654 C C . GLU A 1 82 ? 8.454 5.407 -4.647 1.00 83.44 82 GLU A C 1
ATOM 656 O O . GLU A 1 82 ? 9.431 6.149 -4.656 1.00 83.44 82 GLU A O 1
ATOM 661 N N . VAL A 1 83 ? 7.918 4.925 -5.777 1.00 82.06 83 VAL A N 1
ATOM 662 C CA . VAL A 1 83 ? 8.502 5.192 -7.105 1.00 82.06 83 VAL A CA 1
ATOM 663 C C . VAL A 1 83 ? 7.861 6.405 -7.771 1.00 82.06 83 VAL A C 1
ATOM 665 O O . VAL A 1 83 ? 8.561 7.326 -8.182 1.00 82.06 83 VAL A O 1
ATOM 668 N N . ALA A 1 84 ? 6.532 6.431 -7.879 1.00 82.94 84 ALA A N 1
ATOM 669 C CA . ALA A 1 84 ? 5.825 7.516 -8.556 1.00 82.94 84 ALA A CA 1
ATOM 670 C C . ALA A 1 84 ? 5.550 8.734 -7.655 1.00 82.94 84 ALA A C 1
ATOM 672 O O . ALA A 1 84 ? 5.175 9.790 -8.164 1.00 82.94 84 ALA A O 1
ATOM 673 N N . GLY A 1 85 ? 5.686 8.603 -6.330 1.00 85.50 85 GLY A N 1
ATOM 674 C CA . GLY A 1 85 ? 5.398 9.685 -5.382 1.00 85.50 85 GLY A CA 1
ATOM 675 C C . GLY A 1 85 ? 3.920 10.096 -5.322 1.00 85.50 85 GLY A C 1
ATOM 676 O O . GLY A 1 85 ? 3.590 11.143 -4.767 1.00 85.50 85 GLY A O 1
ATOM 677 N N . ASN A 1 86 ? 3.011 9.301 -5.895 1.00 87.25 86 ASN A N 1
ATOM 678 C CA . ASN A 1 86 ? 1.590 9.614 -5.992 1.00 87.25 86 ASN A CA 1
ATOM 679 C C . ASN A 1 86 ? 0.725 8.378 -5.708 1.00 87.25 86 ASN A C 1
ATOM 681 O O . ASN A 1 86 ? 0.335 7.631 -6.607 1.00 87.25 86 ASN A O 1
ATOM 685 N N . GLY A 1 87 ? 0.338 8.216 -4.440 1.00 87.75 87 GLY A N 1
ATOM 686 C CA . GLY A 1 87 ? -0.511 7.109 -3.995 1.00 87.75 87 GLY A CA 1
ATOM 687 C C . GLY A 1 87 ? -1.881 7.027 -4.684 1.00 87.75 87 GLY A C 1
ATOM 688 O O . GLY A 1 87 ? -2.451 5.941 -4.751 1.00 87.75 87 GLY A O 1
ATOM 689 N N . ALA A 1 88 ? -2.412 8.120 -5.251 1.00 91.38 88 ALA A N 1
ATOM 690 C CA . ALA A 1 88 ? -3.697 8.089 -5.959 1.00 91.38 88 ALA A CA 1
ATOM 691 C C . ALA A 1 88 ? -3.654 7.210 -7.224 1.00 91.38 88 ALA A C 1
ATOM 693 O O . ALA A 1 88 ? -4.672 6.620 -7.596 1.00 91.38 88 ALA A O 1
ATOM 694 N N . LEU A 1 89 ? -2.469 7.041 -7.829 1.00 90.06 89 LEU A N 1
ATOM 695 C CA . LEU A 1 89 ? -2.251 6.147 -8.972 1.00 90.06 89 LEU A CA 1
ATOM 696 C C . LEU A 1 89 ? -2.590 4.684 -8.649 1.00 90.06 89 LEU A C 1
ATOM 698 O O . LEU A 1 89 ? -2.951 3.914 -9.541 1.00 90.06 89 LEU A O 1
ATOM 702 N N . TYR A 1 90 ? -2.571 4.293 -7.370 1.00 93.94 90 TYR A N 1
ATOM 703 C CA . TYR A 1 90 ? -3.002 2.962 -6.942 1.00 93.94 90 TYR A CA 1
ATOM 704 C C . TYR A 1 90 ? -4.438 2.623 -7.379 1.00 93.94 90 TYR A C 1
ATOM 706 O O . TYR A 1 90 ? -4.789 1.456 -7.534 1.00 93.94 90 TYR A O 1
ATOM 714 N N . PHE A 1 91 ? -5.288 3.620 -7.608 1.00 94.25 91 PHE A N 1
ATOM 715 C CA . PHE A 1 91 ? -6.671 3.403 -8.021 1.00 94.25 91 PHE A CA 1
ATOM 716 C C . PHE A 1 91 ? -6.917 3.615 -9.516 1.00 94.25 91 PHE A C 1
ATOM 718 O O . PHE A 1 91 ? -8.022 3.341 -9.979 1.00 94.25 91 PHE A O 1
ATOM 725 N N . ASP A 1 92 ? -5.907 4.049 -10.270 1.00 89.62 92 ASP A N 1
ATOM 726 C CA . ASP A 1 92 ? -5.999 4.281 -11.711 1.00 89.62 92 ASP A CA 1
ATOM 727 C C . ASP A 1 92 ? -5.884 2.951 -12.490 1.00 89.62 92 ASP A C 1
ATOM 729 O O . ASP A 1 92 ? -4.869 2.256 -12.376 1.00 89.62 92 ASP A O 1
ATOM 733 N N . PRO A 1 93 ? -6.891 2.553 -13.289 1.00 84.25 93 PRO A N 1
ATOM 734 C CA . PRO A 1 93 ? -6.815 1.354 -14.121 1.00 84.25 93 PRO A CA 1
ATOM 735 C C . PRO A 1 93 ? -5.614 1.323 -15.080 1.00 84.25 93 PRO A C 1
ATOM 737 O O . PRO A 1 93 ? -5.019 0.260 -15.261 1.00 84.25 93 PRO A O 1
ATOM 740 N N . ALA A 1 94 ? -5.216 2.460 -15.659 1.00 79.81 94 ALA A N 1
ATOM 741 C CA . ALA A 1 94 ? -4.071 2.524 -16.567 1.00 79.81 94 ALA A CA 1
ATOM 742 C C . ALA A 1 94 ? -2.767 2.214 -15.822 1.00 79.81 94 ALA A C 1
ATOM 744 O O . ALA A 1 94 ? -1.968 1.391 -16.270 1.00 79.81 94 ALA A O 1
ATOM 745 N N . PHE A 1 95 ? -2.604 2.783 -14.625 1.00 80.69 95 PHE A N 1
ATO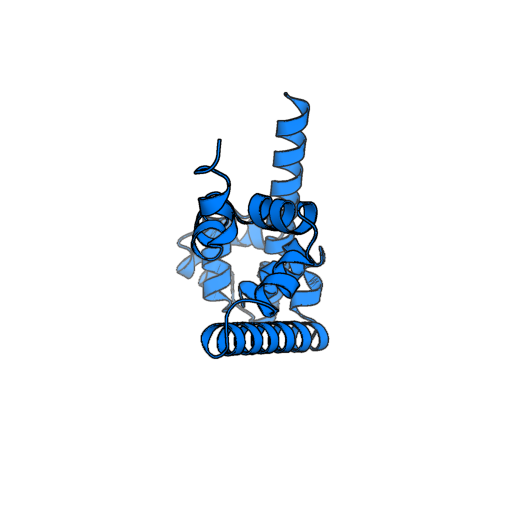M 746 C CA . PHE A 1 95 ? -1.471 2.483 -13.755 1.00 80.69 95 PHE A CA 1
ATOM 747 C C . PHE A 1 95 ? -1.446 1.014 -13.312 1.00 80.69 95 PHE A C 1
ATOM 749 O O . PHE A 1 95 ? -0.376 0.413 -13.240 1.00 80.69 95 PHE A O 1
ATOM 756 N N . LYS A 1 96 ? -2.613 0.397 -13.056 1.00 81.81 96 LYS A N 1
ATOM 757 C CA . LYS A 1 96 ? -2.709 -1.047 -12.766 1.00 81.81 96 LYS A CA 1
ATOM 758 C C . LYS A 1 96 ? -2.106 -1.871 -13.899 1.00 81.81 96 LYS A C 1
ATOM 760 O O . LYS A 1 96 ? -1.265 -2.729 -13.652 1.00 81.81 96 LYS A O 1
ATOM 765 N N . ASN A 1 97 ? -2.545 -1.595 -15.123 1.00 70.62 97 ASN A N 1
ATOM 766 C CA . ASN A 1 97 ? -2.110 -2.326 -16.307 1.00 70.62 97 ASN A CA 1
ATOM 767 C C . ASN A 1 97 ? -0.616 -2.117 -16.563 1.00 70.62 97 ASN A C 1
ATOM 769 O O . ASN A 1 97 ? 0.078 -3.078 -16.876 1.00 70.62 97 ASN A O 1
ATOM 773 N N . ALA A 1 98 ? -0.111 -0.897 -16.356 1.00 74.50 98 ALA A N 1
ATOM 774 C CA . ALA A 1 98 ? 1.315 -0.609 -16.438 1.00 74.50 98 ALA A CA 1
ATOM 775 C C . ALA A 1 98 ? 2.126 -1.404 -15.401 1.00 74.50 98 ALA A C 1
ATOM 777 O O . ALA A 1 98 ? 3.143 -1.988 -15.754 1.00 74.50 98 ALA A O 1
ATOM 778 N N . CYS A 1 99 ? 1.664 -1.498 -14.147 1.00 75.81 99 CYS A N 1
ATOM 779 C CA . CYS A 1 99 ? 2.336 -2.307 -13.122 1.00 75.81 99 CYS A CA 1
ATOM 780 C C . CYS A 1 99 ? 2.387 -3.790 -13.511 1.00 75.81 99 CYS A C 1
ATOM 782 O O . CYS A 1 99 ? 3.443 -4.407 -13.413 1.00 75.81 99 CYS A O 1
ATOM 784 N N . ILE A 1 100 ? 1.270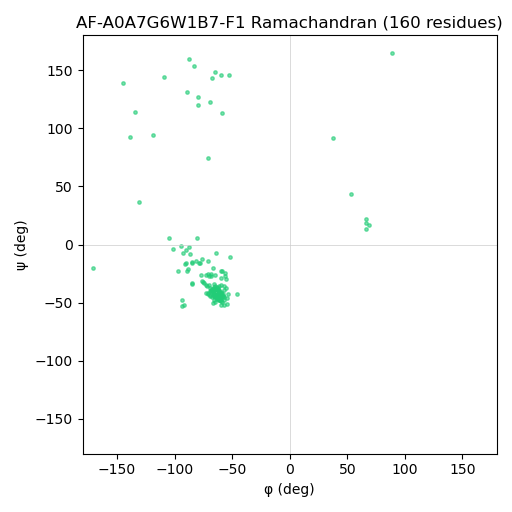 -4.348 -13.989 1.00 73.75 100 ILE A N 1
ATOM 785 C CA . ILE A 1 100 ? 1.199 -5.744 -14.446 1.00 73.75 100 ILE A CA 1
ATOM 786 C C . ILE A 1 100 ? 2.149 -5.966 -15.627 1.00 73.75 100 ILE A C 1
ATOM 788 O O . ILE A 1 100 ? 2.942 -6.899 -15.599 1.00 73.75 100 ILE A O 1
ATOM 792 N N . ALA A 1 101 ? 2.120 -5.089 -16.634 1.00 68.25 101 ALA A N 1
ATOM 793 C CA . ALA A 1 101 ? 3.001 -5.185 -17.793 1.00 68.25 101 ALA A CA 1
ATOM 794 C C . ALA A 1 101 ? 4.484 -5.117 -17.397 1.00 68.25 101 ALA A C 1
ATOM 796 O O . ALA A 1 101 ? 5.280 -5.905 -17.901 1.00 68.25 101 ALA A O 1
ATOM 797 N N . SER A 1 102 ? 4.848 -4.231 -16.465 1.00 70.62 102 SER A N 1
ATOM 798 C CA . SER A 1 102 ? 6.210 -4.130 -15.932 1.00 70.62 102 SER A CA 1
ATOM 799 C C . SER A 1 102 ? 6.645 -5.399 -15.200 1.00 70.62 102 SER A C 1
ATOM 801 O O . SER A 1 102 ? 7.770 -5.849 -15.400 1.00 70.62 102 SER A O 1
ATOM 803 N N . LEU A 1 103 ? 5.767 -5.994 -14.384 1.00 72.00 103 LEU A N 1
ATOM 804 C CA . LEU A 1 103 ? 6.056 -7.247 -13.682 1.00 72.00 103 LEU A CA 1
ATOM 805 C C . LEU A 1 103 ? 6.223 -8.408 -14.667 1.00 72.00 103 LEU A C 1
ATOM 807 O O . LEU A 1 103 ? 7.244 -9.082 -14.620 1.00 72.00 103 LEU A O 1
ATOM 811 N N . CYS A 1 104 ? 5.306 -8.571 -15.625 1.00 66.75 104 CYS A N 1
ATOM 812 C CA . CYS A 1 104 ? 5.422 -9.597 -16.663 1.00 66.75 104 CYS A CA 1
ATOM 813 C C . CYS A 1 104 ? 6.677 -9.408 -17.530 1.00 66.75 104 CYS A C 1
ATOM 815 O O . CYS A 1 104 ? 7.333 -10.380 -17.899 1.00 66.75 104 CYS A O 1
ATOM 817 N N . PHE A 1 105 ? 7.033 -8.162 -17.857 1.00 70.06 105 PHE A N 1
ATOM 818 C CA . PHE A 1 105 ? 8.264 -7.858 -18.583 1.00 70.06 105 PHE A CA 1
ATOM 819 C C . PHE A 1 105 ? 9.506 -8.231 -17.769 1.00 70.06 105 PHE A C 1
ATOM 821 O O . PHE A 1 105 ? 10.432 -8.827 -18.317 1.00 70.06 105 PHE A O 1
ATOM 828 N N . PHE A 1 106 ? 9.525 -7.913 -16.472 1.00 70.94 106 PHE A N 1
ATOM 829 C CA . PHE A 1 106 ? 10.630 -8.266 -15.585 1.00 70.94 106 PHE A CA 1
ATOM 830 C C . PHE A 1 106 ? 10.754 -9.784 -15.411 1.00 70.94 106 PHE A C 1
ATOM 832 O O . PHE A 1 106 ? 11.847 -10.317 -15.553 1.00 70.94 106 PHE A O 1
ATOM 839 N N . GLU A 1 107 ? 9.646 -10.496 -15.199 1.00 66.69 107 GLU A N 1
ATOM 840 C CA . GLU A 1 107 ? 9.613 -11.964 -15.146 1.00 66.69 107 GLU A CA 1
ATOM 841 C C . GLU A 1 107 ? 10.152 -12.585 -16.438 1.00 66.69 107 GLU A C 1
ATOM 843 O O . GLU A 1 107 ? 11.036 -13.437 -16.393 1.00 66.69 107 GLU A O 1
ATOM 848 N N . HIS A 1 108 ? 9.691 -12.105 -17.597 1.00 61.38 108 HIS A N 1
ATOM 849 C CA . HIS A 1 108 ? 10.173 -12.575 -18.894 1.00 61.38 108 HIS A CA 1
ATOM 850 C C . HIS A 1 108 ? 11.660 -12.268 -19.111 1.00 61.38 108 HIS A C 1
ATOM 852 O O . HIS A 1 108 ? 12.394 -13.077 -19.678 1.00 61.38 108 HIS A O 1
ATOM 858 N N . MET A 1 109 ? 12.131 -11.105 -18.656 1.00 63.16 109 MET A N 1
ATOM 859 C CA . MET A 1 109 ? 13.548 -10.756 -18.697 1.00 63.16 109 MET A CA 1
ATOM 860 C C . MET A 1 109 ? 14.373 -11.707 -17.824 1.00 63.16 109 MET A C 1
ATOM 862 O O . MET A 1 109 ? 15.385 -12.222 -18.291 1.00 63.16 109 MET A O 1
ATOM 866 N N . MET A 1 110 ? 13.933 -11.970 -16.593 1.00 63.78 110 MET A N 1
ATOM 867 C CA . MET A 1 110 ? 14.614 -12.864 -15.655 1.00 63.78 110 MET A CA 1
ATOM 868 C C . MET A 1 110 ? 14.662 -14.304 -16.174 1.00 63.78 110 MET A C 1
ATOM 870 O O . MET A 1 110 ? 15.726 -14.919 -16.168 1.00 63.78 110 MET A O 1
ATOM 874 N N . ASP A 1 111 ? 13.557 -14.816 -16.711 1.00 64.50 111 ASP A N 1
ATOM 875 C CA . ASP A 1 111 ? 13.487 -16.145 -17.329 1.00 64.50 111 ASP A CA 1
ATOM 876 C C . ASP A 1 111 ? 14.458 -16.278 -18.520 1.00 64.50 111 ASP A C 1
ATOM 878 O O . ASP A 1 111 ? 15.225 -17.240 -18.638 1.00 64.50 111 ASP A O 1
ATOM 882 N N . ARG A 1 112 ? 14.544 -15.240 -19.361 1.00 57.59 112 ARG A N 1
ATOM 883 C CA . ARG A 1 112 ? 15.501 -15.187 -20.480 1.00 57.59 112 ARG A CA 1
ATOM 884 C C . ARG A 1 112 ? 16.957 -15.036 -20.050 1.00 57.59 112 ARG A C 1
ATOM 886 O O . ARG A 1 112 ? 17.846 -15.446 -20.797 1.00 57.59 112 ARG A O 1
ATOM 893 N N . LEU A 1 113 ? 17.220 -14.444 -18.889 1.00 54.66 113 LEU A N 1
ATOM 894 C CA . LEU A 1 113 ? 18.561 -14.367 -18.303 1.00 54.66 113 LEU A CA 1
ATOM 895 C C . LEU A 1 113 ? 18.989 -15.701 -17.690 1.00 54.66 113 LEU A C 1
ATOM 897 O O . LEU A 1 113 ? 20.169 -16.034 -17.745 1.00 54.66 113 LEU A O 1
ATOM 901 N N . HIS A 1 114 ? 18.043 -16.482 -17.169 1.00 54.56 114 HIS A N 1
ATOM 902 C CA . HIS A 1 114 ? 18.302 -17.837 -16.686 1.00 54.56 114 HIS A CA 1
ATOM 903 C C . HIS A 1 114 ? 18.548 -18.846 -17.817 1.00 54.56 114 HIS A C 1
ATOM 905 O O . HIS A 1 114 ? 19.258 -19.827 -17.606 1.00 54.56 114 HIS A O 1
ATOM 911 N N . THR A 1 115 ? 18.003 -18.602 -19.014 1.00 54.19 115 THR A N 1
ATOM 912 C CA . THR A 1 115 ? 17.994 -19.588 -20.110 1.00 54.19 115 THR A CA 1
ATOM 913 C C . THR A 1 115 ? 19.129 -19.412 -21.134 1.00 54.19 115 THR A C 1
ATOM 915 O O . THR A 1 115 ? 19.502 -20.374 -21.801 1.00 54.19 115 THR A O 1
ATOM 918 N N . GLU A 1 116 ? 19.732 -18.224 -21.275 1.00 45.81 116 GLU A N 1
ATOM 919 C CA . GLU A 1 116 ? 20.711 -17.951 -22.342 1.00 45.81 116 GLU A CA 1
ATOM 920 C C . GLU A 1 116 ? 21.969 -17.213 -21.840 1.00 45.81 116 GLU A C 1
ATOM 922 O O . GLU A 1 116 ? 21.914 -16.039 -21.482 1.00 45.81 116 GLU A O 1
ATOM 927 N N . GLY A 1 117 ? 23.116 -17.906 -21.898 1.00 50.25 117 GLY A N 1
ATOM 928 C CA . GLY A 1 117 ? 24.467 -17.364 -22.139 1.00 50.25 117 GLY A CA 1
ATOM 929 C C . GLY A 1 117 ? 24.820 -16.006 -21.513 1.00 50.25 117 GLY A C 1
ATOM 930 O O . GLY A 1 117 ? 24.694 -14.959 -22.141 1.00 50.25 117 GLY A O 1
ATOM 931 N N . GLU A 1 118 ? 25.381 -16.054 -20.308 1.00 52.06 118 GLU A N 1
ATOM 932 C CA . GLU A 1 118 ? 25.609 -14.970 -19.339 1.00 52.06 118 GLU A CA 1
ATO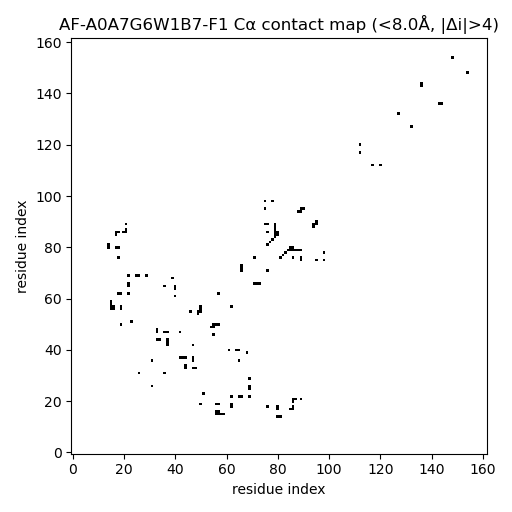M 933 C C . GLU A 1 118 ? 26.324 -13.654 -19.754 1.00 52.06 118 GLU A C 1
ATOM 935 O O . GLU A 1 118 ? 26.344 -12.728 -18.943 1.00 52.06 118 GLU A O 1
ATOM 940 N N . CYS A 1 119 ? 26.959 -13.496 -20.921 1.00 48.62 119 CYS A N 1
ATOM 941 C CA . CYS A 1 119 ? 27.977 -12.432 -21.061 1.00 48.62 119 CYS A CA 1
ATOM 942 C C . CYS A 1 119 ? 27.467 -11.088 -21.618 1.00 48.62 119 CYS A C 1
ATOM 944 O O . CYS A 1 119 ? 27.735 -10.039 -21.034 1.00 48.62 119 CYS A O 1
ATOM 946 N N . GLU A 1 120 ? 26.705 -11.086 -22.714 1.00 46.44 120 GLU A N 1
ATOM 947 C CA . GLU A 1 120 ? 26.231 -9.836 -23.336 1.00 46.44 120 GLU A CA 1
ATOM 948 C C . GLU A 1 120 ? 25.057 -9.205 -22.583 1.00 46.44 120 GLU A C 1
ATOM 950 O O . GLU A 1 120 ? 24.887 -7.992 -22.606 1.00 46.44 120 GLU A O 1
ATOM 955 N N . ARG A 1 121 ? 24.256 -9.989 -21.858 1.00 47.44 121 ARG A N 1
ATOM 956 C CA . ARG A 1 121 ? 23.033 -9.483 -21.206 1.00 47.44 121 ARG A CA 1
ATOM 957 C C . ARG A 1 121 ? 23.260 -8.947 -19.798 1.00 47.44 121 ARG A C 1
ATOM 959 O O . ARG A 1 121 ? 22.544 -8.041 -19.379 1.00 47.44 121 ARG A O 1
ATOM 966 N N . ARG A 1 122 ? 24.334 -9.385 -19.126 1.00 46.75 122 ARG A N 1
ATOM 967 C CA . ARG A 1 122 ? 24.886 -8.692 -17.948 1.00 46.75 122 ARG A CA 1
ATOM 968 C C . ARG A 1 122 ? 25.229 -7.229 -18.260 1.00 46.75 122 ARG A C 1
ATOM 970 O O . ARG A 1 122 ? 25.140 -6.393 -17.368 1.00 46.75 122 ARG A O 1
ATOM 977 N N . SER A 1 123 ? 25.531 -6.893 -19.521 1.00 46.25 123 SER A N 1
ATOM 978 C CA . SER A 1 123 ? 25.783 -5.506 -19.934 1.00 46.25 123 SER A CA 1
ATOM 979 C C . SER A 1 123 ? 24.538 -4.610 -19.888 1.00 46.25 123 SER A C 1
ATOM 981 O O . SER A 1 123 ? 24.671 -3.419 -19.645 1.00 46.25 123 SER A O 1
ATOM 983 N N . VAL A 1 124 ? 23.327 -5.166 -20.034 1.00 47.12 124 VAL A N 1
ATOM 984 C CA . VAL A 1 124 ? 22.070 -4.402 -19.923 1.00 47.12 124 VAL A CA 1
ATOM 985 C C . VAL A 1 124 ? 21.830 -3.976 -18.474 1.00 47.12 124 VAL A C 1
ATOM 987 O O . VAL A 1 124 ? 21.376 -2.864 -18.226 1.00 47.12 124 VAL A O 1
ATOM 990 N N . PHE A 1 125 ? 22.224 -4.813 -17.510 1.00 45.97 125 PHE A N 1
ATOM 991 C CA . PHE A 1 125 ? 22.265 -4.417 -16.102 1.00 45.97 125 PHE A CA 1
ATOM 992 C C . PHE A 1 125 ? 23.456 -3.500 -15.780 1.00 45.97 125 PHE A C 1
ATOM 994 O O . PHE A 1 125 ? 23.309 -2.593 -14.968 1.00 45.97 125 PHE A O 1
ATOM 1001 N N . ALA A 1 126 ? 24.599 -3.662 -16.458 1.00 45.09 126 ALA A N 1
ATOM 1002 C CA . ALA A 1 126 ? 25.733 -2.735 -16.366 1.00 45.09 126 ALA A CA 1
ATOM 1003 C C . ALA A 1 126 ? 25.480 -1.371 -17.047 1.00 45.09 126 ALA A C 1
ATOM 1005 O O . ALA A 1 126 ? 26.235 -0.427 -16.824 1.00 45.09 126 ALA A O 1
ATOM 1006 N N . ALA A 1 127 ? 24.435 -1.262 -17.876 1.00 44.53 127 ALA A N 1
ATOM 1007 C CA . ALA A 1 127 ? 23.997 -0.018 -18.505 1.00 44.53 127 ALA A CA 1
ATOM 1008 C C . ALA A 1 127 ? 23.185 0.868 -17.549 1.00 44.53 127 ALA A C 1
ATOM 1010 O O . ALA A 1 127 ? 23.038 2.067 -17.797 1.00 44.53 127 ALA A O 1
ATOM 1011 N N . PHE A 1 128 ? 22.690 0.319 -16.434 1.00 47.25 128 PHE A N 1
ATOM 1012 C CA . PHE A 1 128 ? 22.293 1.162 -15.317 1.00 47.25 128 PHE A CA 1
ATOM 1013 C C . PHE A 1 128 ? 23.563 1.754 -14.718 1.00 47.25 128 PHE A C 1
ATOM 1015 O O . PHE A 1 128 ? 24.478 1.026 -14.332 1.00 47.25 128 PHE A O 1
ATOM 1022 N N . SER A 1 129 ? 23.636 3.086 -14.661 1.00 49.25 129 SER A N 1
ATOM 1023 C CA . SER A 1 129 ? 24.756 3.756 -14.006 1.00 49.25 129 SER A CA 1
ATOM 1024 C C . SER A 1 129 ? 24.927 3.201 -12.591 1.00 49.25 129 SER A C 1
ATOM 1026 O O . SER A 1 129 ? 23.940 2.870 -11.928 1.00 49.25 129 SER A O 1
ATOM 1028 N N . LYS A 1 130 ? 26.174 3.123 -12.121 1.00 47.19 130 LYS A N 1
ATOM 1029 C CA . LYS A 1 130 ? 26.504 2.741 -10.741 1.00 47.19 130 LYS A CA 1
ATOM 1030 C C . LYS A 1 130 ? 25.605 3.474 -9.729 1.00 47.19 130 LYS A C 1
ATOM 1032 O O . LYS A 1 130 ? 24.996 2.828 -8.886 1.00 47.19 130 LYS A O 1
ATOM 1037 N N . ASP A 1 131 ? 25.377 4.769 -9.943 1.00 45.91 131 ASP A N 1
ATOM 1038 C CA . ASP A 1 131 ? 24.448 5.604 -9.169 1.00 45.91 131 ASP A CA 1
ATOM 1039 C C . ASP A 1 131 ? 23.001 5.092 -9.142 1.00 45.91 131 ASP A C 1
ATOM 1041 O O . ASP A 1 131 ? 22.296 5.248 -8.149 1.00 45.91 131 ASP A O 1
ATOM 1045 N N . THR A 1 132 ? 22.507 4.506 -10.232 1.00 48.81 132 THR A N 1
ATOM 1046 C CA . THR A 1 132 ? 21.145 3.959 -10.297 1.00 48.81 132 THR A CA 1
ATOM 1047 C C . THR A 1 132 ? 21.037 2.672 -9.495 1.00 48.81 132 THR A C 1
ATOM 1049 O O . THR A 1 132 ? 20.069 2.502 -8.756 1.00 48.81 132 THR A O 1
ATOM 1052 N N . VAL A 1 133 ? 22.045 1.805 -9.586 1.00 48.88 133 VAL A N 1
ATOM 1053 C CA . VAL A 1 133 ? 22.103 0.557 -8.817 1.00 48.88 133 VAL A CA 1
ATOM 1054 C C . VAL A 1 133 ? 22.278 0.852 -7.326 1.00 48.88 133 VAL A C 1
ATOM 1056 O O . VAL A 1 133 ? 21.530 0.319 -6.513 1.00 48.88 133 VAL A O 1
ATOM 1059 N N . GLU A 1 134 ? 23.183 1.761 -6.959 1.00 46.44 134 GLU A N 1
ATOM 1060 C CA . GLU A 1 134 ? 23.435 2.157 -5.567 1.00 46.44 134 GLU A CA 1
ATOM 1061 C C . GLU A 1 134 ? 22.237 2.876 -4.938 1.00 46.44 134 GLU A C 1
ATOM 1063 O O . GLU A 1 134 ? 21.909 2.637 -3.778 1.00 46.44 134 GLU A O 1
ATOM 1068 N N . ARG A 1 135 ? 21.518 3.701 -5.706 1.00 48.09 135 ARG A N 1
ATOM 1069 C CA . ARG A 1 135 ? 20.301 4.376 -5.238 1.00 48.09 135 ARG A CA 1
ATOM 1070 C C . ARG A 1 135 ? 19.147 3.404 -5.011 1.00 48.09 135 ARG A C 1
ATOM 1072 O O . ARG A 1 135 ? 18.431 3.551 -4.026 1.00 48.09 135 ARG A O 1
ATOM 1079 N N . VAL A 1 136 ? 18.969 2.418 -5.891 1.00 46.81 136 VAL A N 1
ATOM 1080 C CA . VAL A 1 136 ? 17.935 1.383 -5.728 1.00 46.81 136 VAL A CA 1
ATOM 1081 C C . VAL A 1 136 ? 18.302 0.431 -4.584 1.00 46.81 136 VAL A C 1
ATOM 1083 O O . VAL A 1 136 ? 17.452 0.143 -3.747 1.00 46.81 136 VAL A O 1
ATOM 1086 N N . ALA A 1 137 ? 19.567 0.014 -4.479 1.00 45.81 137 ALA A N 1
ATOM 1087 C CA . ALA A 1 137 ? 20.054 -0.843 -3.397 1.00 45.81 137 ALA A CA 1
ATOM 1088 C C . ALA A 1 137 ? 19.997 -0.145 -2.026 1.00 45.81 137 ALA A C 1
ATOM 1090 O O . ALA A 1 137 ? 19.502 -0.725 -1.064 1.00 45.81 137 ALA A O 1
ATOM 1091 N N . GLY A 1 138 ? 20.399 1.128 -1.945 1.00 44.50 138 GLY A N 1
ATOM 1092 C CA . GLY A 1 138 ? 20.326 1.928 -0.7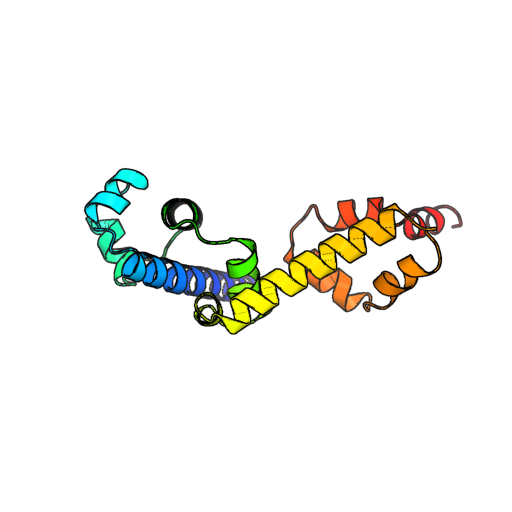19 1.00 44.50 138 GLY A CA 1
ATOM 1093 C C . GLY A 1 138 ? 18.896 2.232 -0.255 1.00 44.50 138 GLY A C 1
ATOM 1094 O O . GLY A 1 138 ? 18.675 2.518 0.919 1.00 44.50 138 GLY A O 1
ATOM 1095 N N . GLN A 1 139 ? 17.906 2.143 -1.149 1.00 45.00 139 GLN A N 1
ATOM 1096 C CA . GLN A 1 139 ? 16.484 2.282 -0.813 1.00 45.00 139 GLN A CA 1
ATOM 1097 C C . GLN A 1 139 ? 15.801 0.948 -0.475 1.00 45.00 139 GLN A C 1
ATOM 1099 O O . GLN A 1 139 ? 14.729 0.963 0.130 1.00 45.00 139 GLN A O 1
ATOM 1104 N N . ALA A 1 140 ? 16.407 -0.187 -0.836 1.00 40.09 140 ALA A N 1
ATOM 1105 C CA . ALA A 1 140 ? 15.826 -1.517 -0.664 1.00 40.09 140 ALA A CA 1
ATOM 1106 C C . ALA A 1 140 ? 16.214 -2.214 0.660 1.00 40.09 140 ALA A C 1
ATOM 1108 O O . ALA A 1 140 ? 15.612 -3.231 1.003 1.00 40.09 140 ALA A O 1
ATOM 1109 N N . GLY A 1 141 ? 17.139 -1.637 1.436 1.00 42.09 141 GLY A N 1
ATOM 1110 C CA . GLY A 1 141 ? 17.576 -2.154 2.738 1.00 42.09 141 GLY A CA 1
ATOM 1111 C C . GLY A 1 141 ? 18.744 -3.146 2.660 1.00 42.09 141 GLY A C 1
ATOM 1112 O O . GLY A 1 141 ? 19.080 -3.660 1.589 1.00 42.09 141 GLY A O 1
ATOM 1113 N N . ASP A 1 142 ? 19.367 -3.379 3.819 1.00 42.94 142 ASP A N 1
ATOM 1114 C CA . ASP A 1 142 ? 20.594 -4.166 4.009 1.00 42.94 142 ASP A CA 1
ATOM 1115 C C . ASP A 1 142 ? 20.349 -5.671 3.795 1.00 42.94 142 ASP A C 1
ATOM 1117 O O . ASP A 1 142 ? 20.227 -6.433 4.746 1.00 42.94 142 ASP A O 1
ATOM 1121 N N . ASP A 1 143 ? 20.193 -6.077 2.535 1.00 47.41 143 ASP A N 1
ATOM 1122 C CA . ASP A 1 143 ? 20.287 -7.479 2.074 1.00 47.41 143 ASP A CA 1
ATOM 1123 C C . ASP A 1 143 ? 20.286 -7.574 0.534 1.00 47.41 143 ASP A C 1
ATOM 1125 O O . ASP A 1 143 ? 20.735 -8.547 -0.072 1.00 47.41 143 ASP A O 1
ATOM 1129 N N . VAL A 1 144 ? 19.807 -6.528 -0.148 1.00 45.88 144 VAL A N 1
ATOM 1130 C CA . VAL A 1 144 ? 19.681 -6.525 -1.613 1.00 45.88 144 VAL A CA 1
ATOM 1131 C C . VAL A 1 144 ? 21.039 -6.358 -2.301 1.00 45.88 144 VAL A C 1
ATOM 1133 O O . VAL A 1 144 ? 21.275 -6.966 -3.342 1.00 45.88 144 VAL A O 1
ATOM 1136 N N . ALA A 1 145 ? 21.973 -5.606 -1.712 1.00 41.19 145 ALA A N 1
ATOM 1137 C CA . ALA A 1 145 ? 23.321 -5.430 -2.261 1.00 41.19 145 ALA A CA 1
ATOM 1138 C C . ALA A 1 145 ? 24.161 -6.725 -2.226 1.00 41.19 145 ALA A C 1
ATOM 1140 O O . ALA A 1 145 ? 24.876 -7.017 -3.189 1.00 41.19 145 ALA A O 1
ATOM 1141 N N . GLU A 1 146 ? 24.049 -7.532 -1.164 1.00 46.50 146 GLU A N 1
ATOM 1142 C CA . GLU A 1 146 ? 24.693 -8.854 -1.086 1.00 46.50 146 GLU A CA 1
ATOM 1143 C C . GLU A 1 146 ? 24.054 -9.845 -2.062 1.00 46.50 146 GLU A C 1
ATOM 1145 O O . GLU A 1 146 ? 24.770 -10.556 -2.772 1.00 46.50 146 GLU A O 1
ATOM 1150 N N . GLN A 1 147 ? 22.724 -9.820 -2.202 1.00 46.81 147 GLN A N 1
ATOM 1151 C CA . GLN A 1 147 ? 22.038 -10.616 -3.218 1.00 46.81 147 GLN A CA 1
ATOM 1152 C C . GLN A 1 147 ? 22.487 -10.220 -4.632 1.00 46.81 147 GLN A C 1
ATOM 1154 O O . GLN A 1 147 ? 22.883 -11.094 -5.398 1.00 46.81 147 GLN A O 1
ATOM 1159 N N . PHE A 1 148 ? 22.556 -8.928 -4.975 1.00 42.16 148 PHE A N 1
ATOM 1160 C CA . PHE A 1 148 ? 23.063 -8.468 -6.279 1.00 42.16 148 PHE A CA 1
ATOM 1161 C C . PHE A 1 148 ? 24.533 -8.839 -6.525 1.00 42.16 148 PHE A C 1
ATOM 1163 O O . PHE A 1 148 ? 24.897 -9.212 -7.642 1.00 42.16 148 PHE A O 1
ATOM 1170 N N . SER A 1 149 ? 25.369 -8.788 -5.487 1.00 44.22 149 SER A N 1
ATOM 1171 C CA . SER A 1 149 ? 26.776 -9.201 -5.566 1.00 44.22 149 SER A CA 1
ATOM 1172 C C . SER A 1 149 ? 26.915 -10.704 -5.824 1.00 44.22 149 SER A C 1
ATOM 1174 O O . SER A 1 149 ? 27.797 -11.118 -6.573 1.00 44.22 149 SER A O 1
ATOM 1176 N N . SER A 1 150 ? 26.000 -11.521 -5.290 1.00 44.19 150 SER A N 1
ATOM 1177 C CA . SER A 1 150 ? 25.971 -12.971 -5.523 1.00 44.19 150 SER A CA 1
ATOM 1178 C C . SER A 1 150 ? 25.604 -13.358 -6.968 1.00 44.19 150 SER A C 1
ATOM 1180 O O . SER A 1 150 ? 26.048 -14.397 -7.454 1.00 44.19 150 SER A O 1
ATOM 1182 N N . TYR A 1 151 ? 24.878 -12.495 -7.696 1.00 42.09 151 TYR A N 1
ATOM 1183 C CA . TYR A 1 151 ? 24.518 -12.686 -9.112 1.00 42.09 151 TYR A CA 1
ATOM 1184 C C . TYR A 1 151 ? 25.542 -12.106 -10.108 1.00 42.09 151 TYR A C 1
ATOM 1186 O O . TYR A 1 151 ? 25.408 -12.303 -11.323 1.00 42.09 151 TYR A O 1
ATOM 1194 N N . SER A 1 152 ? 26.578 -11.410 -9.623 1.00 38.25 152 SER A N 1
ATOM 1195 C CA . SER A 1 152 ? 27.602 -10.764 -10.451 1.00 38.25 152 SER A CA 1
ATOM 1196 C C . SER A 1 152 ? 29.001 -11.338 -10.174 1.00 38.25 152 SER A C 1
ATOM 1198 O O . SER A 1 152 ? 29.731 -10.827 -9.323 1.00 38.25 152 SER A O 1
ATOM 1200 N N . PRO A 1 153 ? 29.468 -12.342 -10.946 1.00 40.94 153 PRO A N 1
ATOM 1201 C CA . PRO A 1 153 ? 30.835 -12.866 -10.839 1.00 40.94 153 PRO A CA 1
ATOM 1202 C C . PRO A 1 153 ? 31.915 -11.832 -11.200 1.00 40.94 153 PRO A C 1
ATOM 1204 O O . PRO A 1 153 ? 33.107 -12.097 -11.046 1.00 40.94 153 PRO A O 1
ATOM 1207 N N . ALA A 1 154 ? 31.519 -10.660 -11.711 1.00 45.06 154 ALA A N 1
ATOM 1208 C CA . ALA A 1 154 ? 32.427 -9.593 -12.105 1.00 45.06 154 ALA A CA 1
ATOM 1209 C C . ALA A 1 154 ? 33.100 -8.903 -10.905 1.00 45.06 154 ALA A C 1
ATOM 1211 O O . ALA A 1 154 ? 34.217 -8.412 -11.054 1.00 45.06 154 ALA A O 1
ATOM 1212 N N . TYR A 1 155 ? 32.490 -8.919 -9.712 1.00 41.97 155 TYR A N 1
ATOM 1213 C CA . TYR A 1 155 ? 33.073 -8.261 -8.535 1.00 41.97 155 TYR A CA 1
ATOM 1214 C C . TYR A 1 155 ? 34.032 -9.143 -7.726 1.00 41.97 155 TYR A C 1
ATOM 1216 O O . TYR A 1 155 ? 34.924 -8.617 -7.064 1.00 41.97 155 TYR A O 1
ATOM 1224 N N . SER A 1 156 ? 33.958 -10.472 -7.838 1.00 40.88 156 SER A N 1
ATOM 1225 C CA . SER A 1 156 ? 34.899 -11.362 -7.137 1.00 40.88 156 SER A CA 1
ATOM 1226 C C . SER A 1 156 ? 36.276 -11.459 -7.808 1.00 40.88 156 SER A C 1
ATOM 1228 O O . SER A 1 156 ? 37.225 -11.909 -7.172 1.00 40.88 156 SER A O 1
ATOM 1230 N N . ARG A 1 157 ? 36.430 -11.032 -9.073 1.00 39.62 157 ARG A N 1
ATOM 1231 C CA . ARG A 1 157 ? 37.729 -11.100 -9.776 1.00 39.62 157 ARG A CA 1
ATOM 1232 C C . ARG A 1 157 ? 38.614 -9.866 -9.622 1.00 39.62 157 ARG A C 1
ATOM 1234 O O . ARG A 1 157 ? 39.804 -9.985 -9.874 1.00 39.62 157 ARG A O 1
ATOM 1241 N N . GLN A 1 158 ? 38.092 -8.721 -9.178 1.00 43.03 158 GLN A N 1
ATOM 1242 C CA . GLN A 1 158 ? 38.929 -7.530 -8.951 1.00 43.03 158 GLN A CA 1
ATOM 1243 C C . GLN A 1 158 ? 39.603 -7.497 -7.571 1.00 43.03 158 GLN A C 1
ATOM 1245 O O . GLN A 1 158 ? 40.581 -6.779 -7.404 1.00 43.03 158 GLN A O 1
ATOM 1250 N N . ALA A 1 159 ? 39.155 -8.310 -6.608 1.00 39.50 159 ALA A N 1
ATOM 1251 C CA . ALA A 1 159 ? 39.824 -8.446 -5.308 1.00 39.50 159 ALA A CA 1
ATOM 1252 C C . ALA A 1 159 ? 40.962 -9.491 -5.297 1.00 39.50 159 ALA A C 1
ATOM 1254 O O . ALA A 1 159 ? 41.686 -9.586 -4.312 1.00 39.50 159 ALA A O 1
ATOM 1255 N N . ALA A 1 160 ? 41.133 -10.273 -6.371 1.00 37.56 160 ALA A N 1
ATOM 1256 C CA . ALA A 1 160 ? 42.136 -11.343 -6.459 1.00 37.56 160 ALA A CA 1
ATOM 1257 C C . ALA A 1 160 ? 43.359 -10.992 -7.334 1.00 37.56 160 ALA A C 1
ATOM 1259 O O . ALA A 1 160 ? 44.208 -11.848 -7.569 1.00 37.56 160 ALA A O 1
ATOM 1260 N N . THR A 1 161 ? 43.453 -9.754 -7.826 1.00 40.44 161 THR A N 1
ATOM 1261 C CA . THR A 1 161 ? 44.601 -9.259 -8.610 1.00 40.44 161 THR A CA 1
ATOM 1262 C C . THR A 1 161 ? 45.113 -7.908 -8.102 1.00 40.44 161 THR A C 1
ATOM 1264 O O . THR A 1 161 ? 45.483 -7.052 -8.906 1.00 40.44 161 THR A O 1
ATOM 1267 N N . ALA A 1 162 ? 45.092 -7.712 -6.781 1.00 36.25 162 ALA A N 1
ATOM 1268 C CA . ALA A 1 162 ? 45.940 -6.726 -6.110 1.00 36.25 162 ALA A CA 1
ATOM 1269 C C . ALA A 1 162 ? 47.289 -7.367 -5.761 1.00 36.25 162 ALA A C 1
ATOM 1271 O O . ALA A 1 162 ? 47.275 -8.554 -5.360 1.00 36.25 162 ALA A O 1
#

Radius of gyration: 20.42 Å; Cα contacts (8 Å, |Δi|>4): 86; chains: 1; bounding box: 63×38×43 Å

Sequence (162 aa):
MSLDLQEQQQVRAERLEAYRKVIVEAWHRKGLKNTEVSAYTGRGPSLISKIKNGRAPICSRISNQLIDLLELDRARLFLAIEVAGNGALYFDPAFKNACIASLCFFEHMMDRLHTEGECERRSVFAAFSKDTVERVAGQAGDDVAEQFSSYSPAYSRQAATA